Protein AF-A0A966L641-F1 (afdb_monomer_lite)

pLDDT: mean 88.06, std 9.62, range [52.47, 97.81]

Structure (mmCIF, N/CA/C/O backbone):
data_AF-A0A966L641-F1
#
_entry.id   AF-A0A966L641-F1
#
loop_
_atom_site.group_PDB
_atom_site.id
_atom_site.type_symbol
_atom_site.label_atom_id
_atom_site.label_alt_id
_atom_site.label_comp_id
_atom_site.label_asym_id
_atom_site.label_entity_id
_atom_site.label_seq_id
_atom_site.pdbx_PDB_ins_code
_atom_site.Cartn_x
_atom_site.Cartn_y
_atom_site.Cartn_z
_atom_site.occupancy
_atom_site.B_iso_or_equiv
_atom_site.auth_seq_id
_atom_site.auth_comp_id
_atom_site.auth_asym_id
_atom_site.auth_atom_id
_atom_site.pdbx_PDB_model_num
ATOM 1 N N . PHE A 1 1 ? 36.766 3.530 -29.320 1.00 52.72 1 PHE A N 1
ATOM 2 C CA . PHE A 1 1 ? 35.615 3.207 -30.181 1.00 52.72 1 PHE A CA 1
ATOM 3 C C . PHE A 1 1 ? 34.906 4.523 -30.452 1.00 52.72 1 PHE A C 1
ATOM 5 O O . PHE A 1 1 ? 34.692 5.251 -29.491 1.00 52.72 1 PHE A O 1
ATOM 12 N N . ASP A 1 2 ? 34.668 4.899 -31.710 1.00 59.66 2 ASP A N 1
ATOM 13 C CA . ASP A 1 2 ? 33.966 6.153 -32.019 1.00 59.66 2 ASP A CA 1
ATOM 14 C C . A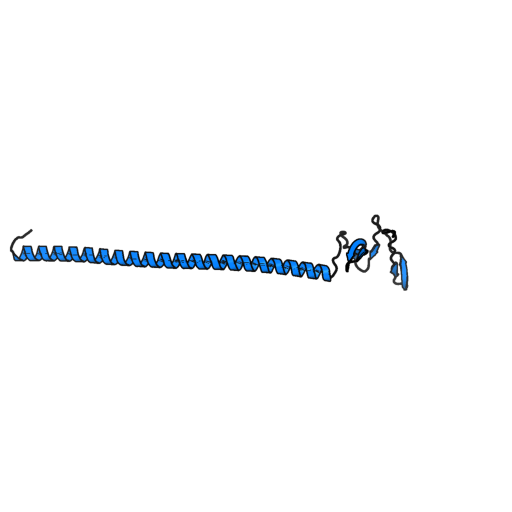SP A 1 2 ? 32.461 5.918 -31.843 1.00 59.66 2 ASP A C 1
ATOM 16 O O . ASP A 1 2 ? 31.826 5.252 -32.664 1.00 59.66 2 ASP A O 1
ATOM 20 N N . GLY A 1 3 ? 31.912 6.407 -30.729 1.00 57.09 3 GLY A N 1
ATOM 21 C CA . GLY A 1 3 ? 30.501 6.246 -30.368 1.00 57.09 3 GLY A CA 1
ATOM 22 C C . GLY A 1 3 ? 29.529 6.925 -31.337 1.00 57.09 3 GLY A C 1
ATOM 23 O O . GLY A 1 3 ? 28.326 6.702 -31.232 1.00 57.09 3 GLY A O 1
ATOM 24 N N . ASN A 1 4 ? 30.040 7.710 -32.292 1.00 61.88 4 ASN A N 1
ATOM 25 C CA . ASN A 1 4 ? 29.247 8.428 -33.284 1.00 61.88 4 ASN A CA 1
ATOM 26 C C . ASN A 1 4 ? 29.308 7.799 -34.691 1.00 61.88 4 ASN A C 1
ATOM 28 O O . ASN A 1 4 ? 28.739 8.330 -35.644 1.00 61.88 4 ASN A O 1
ATOM 32 N N . SER A 1 5 ? 29.971 6.645 -34.844 1.00 70.56 5 SER A N 1
ATOM 33 C CA . SER A 1 5 ? 30.085 5.930 -36.127 1.00 70.56 5 SER A CA 1
ATOM 34 C C . SER A 1 5 ? 28.867 5.044 -36.451 1.00 70.56 5 SER A C 1
ATOM 36 O O . SER A 1 5 ? 28.893 4.275 -37.410 1.00 70.56 5 SER A O 1
ATOM 38 N N . LEU A 1 6 ? 27.774 5.138 -35.682 1.00 76.69 6 LEU A N 1
ATOM 39 C CA . LEU A 1 6 ? 26.587 4.292 -35.840 1.00 76.69 6 LEU A CA 1
ATOM 40 C C . LEU A 1 6 ? 25.958 4.471 -37.231 1.00 76.69 6 LEU A C 1
ATOM 42 O O . LEU A 1 6 ? 25.391 5.521 -37.527 1.00 76.69 6 LEU A O 1
ATOM 46 N N . GLN A 1 7 ? 26.068 3.459 -38.088 1.00 80.12 7 GLN A N 1
ATOM 47 C CA . GLN A 1 7 ? 25.447 3.416 -39.413 1.00 80.12 7 GLN A CA 1
ATOM 48 C C . GLN A 1 7 ? 24.326 2.384 -39.405 1.00 80.12 7 GLN A C 1
ATOM 50 O O . GLN A 1 7 ? 24.462 1.323 -38.798 1.00 80.12 7 GLN A O 1
ATOM 55 N N . GLY A 1 8 ? 23.230 2.689 -40.090 1.00 82.00 8 GLY A N 1
ATOM 56 C CA . GLY A 1 8 ? 22.120 1.764 -40.248 1.00 82.00 8 GLY A CA 1
ATOM 57 C C . GLY A 1 8 ? 21.564 1.831 -41.652 1.00 82.00 8 GLY A C 1
ATOM 58 O O . GLY A 1 8 ? 21.698 2.836 -42.351 1.00 82.00 8 GLY A O 1
ATOM 59 N N . TRP A 1 9 ? 20.935 0.736 -42.050 1.00 85.19 9 TRP A N 1
ATOM 60 C CA . TRP A 1 9 ? 20.311 0.590 -43.350 1.00 85.19 9 TRP A CA 1
ATOM 61 C C . TRP A 1 9 ? 18.911 0.026 -43.167 1.00 85.19 9 TRP A C 1
ATOM 63 O O . TRP A 1 9 ? 18.692 -0.817 -42.297 1.00 85.19 9 TRP A O 1
ATOM 73 N N . HIS A 1 10 ? 17.981 0.455 -44.010 1.00 82.31 10 HIS A N 1
ATOM 74 C CA . HIS A 1 10 ? 16.652 -0.134 -44.093 1.00 82.31 10 HIS A CA 1
ATOM 75 C C . HIS A 1 10 ? 16.461 -0.810 -45.449 1.00 82.31 10 HIS A C 1
ATOM 77 O O . HIS A 1 10 ? 17.031 -0.391 -46.457 1.00 82.31 10 HIS A O 1
ATOM 83 N N . LEU A 1 11 ? 15.674 -1.884 -45.472 1.00 83.62 11 LEU A N 1
ATOM 84 C CA . LEU A 1 11 ? 15.343 -2.589 -46.704 1.00 83.62 11 LEU A CA 1
ATOM 85 C C . LEU A 1 11 ? 14.173 -1.872 -47.389 1.00 83.62 11 LEU A C 1
ATOM 87 O O . LEU A 1 11 ? 13.074 -1.808 -46.839 1.00 83.62 11 LEU A O 1
ATOM 91 N N . GLY A 1 12 ? 14.420 -1.309 -48.570 1.00 81.44 12 GLY A N 1
ATOM 92 C CA . GLY A 1 12 ? 13.403 -0.651 -49.385 1.00 81.44 12 GLY A CA 1
ATOM 93 C C . GLY A 1 12 ? 12.507 -1.642 -50.135 1.00 81.44 12 GLY A C 1
ATOM 94 O O . GLY A 1 12 ? 12.816 -2.830 -50.261 1.00 81.44 12 GLY A O 1
ATOM 95 N N . ALA A 1 13 ? 11.400 -1.143 -50.694 1.00 80.75 13 ALA A N 1
ATOM 96 C CA . ALA A 1 13 ? 10.484 -1.928 -51.535 1.00 80.75 13 ALA A CA 1
ATOM 97 C C . ALA A 1 13 ? 11.151 -2.488 -52.812 1.00 80.75 13 ALA A C 1
ATOM 99 O O . ALA A 1 13 ? 10.647 -3.422 -53.432 1.00 80.75 13 ALA A O 1
ATOM 100 N N . ASP A 1 14 ? 12.305 -1.940 -53.186 1.00 87.94 14 ASP A N 1
ATOM 101 C CA . ASP A 1 14 ? 13.175 -2.391 -54.270 1.00 87.94 14 ASP A CA 1
ATOM 102 C C . ASP A 1 14 ? 14.117 -3.544 -53.868 1.00 87.94 14 ASP A C 1
ATOM 104 O O . ASP A 1 14 ? 14.981 -3.929 -54.657 1.00 87.94 14 ASP A O 1
ATOM 108 N N . GLN A 1 15 ? 13.961 -4.096 -52.657 1.00 85.00 15 GLN A N 1
ATOM 109 C CA . GLN A 1 15 ? 14.839 -5.108 -52.054 1.00 85.00 15 GLN A CA 1
ATOM 110 C C . GLN A 1 15 ? 16.311 -4.675 -51.974 1.00 85.00 15 GLN A C 1
ATOM 112 O O . GLN A 1 15 ? 17.219 -5.509 -52.014 1.00 85.00 15 GLN A O 1
ATOM 117 N N . ARG A 1 16 ? 16.569 -3.368 -51.856 1.00 87.44 16 ARG A N 1
ATOM 118 C CA . ARG A 1 16 ? 17.915 -2.829 -51.636 1.00 87.44 16 ARG A CA 1
ATOM 119 C C . ARG A 1 16 ? 18.010 -2.161 -50.275 1.00 87.44 16 ARG A C 1
ATOM 121 O O . ARG A 1 16 ? 17.028 -1.656 -49.738 1.00 87.44 16 ARG A O 1
ATOM 128 N N . TYR A 1 17 ? 19.216 -2.180 -49.719 1.00 84.19 17 TYR A N 1
ATOM 129 C CA . TYR A 1 17 ? 19.531 -1.485 -48.480 1.00 84.19 17 TYR A CA 1
ATOM 130 C C . TYR A 1 17 ? 19.776 -0.007 -48.772 1.00 84.19 17 TYR A C 1
ATOM 132 O O . TYR A 1 17 ? 20.731 0.342 -49.466 1.00 84.19 17 TYR A O 1
ATOM 140 N N . HIS A 1 18 ? 18.926 0.852 -48.223 1.00 82.06 18 HIS A N 1
ATOM 141 C CA . HIS A 1 18 ? 19.081 2.303 -48.257 1.00 82.06 18 HIS A CA 1
ATOM 142 C C . HIS A 1 18 ? 19.653 2.766 -46.921 1.00 82.06 18 HIS A C 1
ATOM 144 O O . HIS A 1 18 ? 19.298 2.230 -45.870 1.00 82.06 18 HIS A O 1
ATOM 150 N N . SER A 1 19 ? 20.587 3.716 -46.957 1.00 83.69 19 SER A N 1
ATOM 151 C CA . SER A 1 19 ? 21.206 4.246 -45.739 1.00 83.69 19 SER A CA 1
ATOM 152 C C . SER A 1 19 ? 20.191 5.067 -44.957 1.00 83.69 19 SER A C 1
ATOM 154 O O . SER A 1 19 ? 19.525 5.925 -45.527 1.00 83.69 19 SER A O 1
ATOM 156 N N . LEU A 1 20 ? 20.122 4.844 -43.649 1.00 83.38 20 LEU A N 1
ATOM 157 C CA . LEU A 1 20 ? 19.374 5.709 -42.747 1.00 83.38 20 LEU A CA 1
ATOM 158 C C . LEU A 1 20 ? 20.162 6.995 -42.493 1.00 83.38 20 LEU A C 1
ATOM 160 O O . LEU A 1 20 ? 21.388 6.963 -42.330 1.00 83.38 20 LEU A O 1
ATOM 164 N N . GLU A 1 21 ? 19.457 8.125 -42.471 1.00 79.56 21 GLU A N 1
ATOM 165 C CA . GLU A 1 21 ? 20.054 9.415 -42.142 1.00 79.56 21 GLU A CA 1
ATOM 166 C C . GLU A 1 21 ? 20.193 9.580 -40.628 1.00 79.56 21 GLU A C 1
ATOM 168 O O . GLU A 1 21 ? 19.346 9.150 -39.839 1.00 79.56 21 GLU A O 1
ATOM 173 N N . ARG A 1 22 ? 21.304 10.203 -40.231 1.00 83.06 22 ARG A N 1
ATOM 174 C CA . ARG A 1 22 ? 21.572 10.554 -38.839 1.00 83.06 22 ARG A CA 1
ATOM 175 C C . ARG A 1 22 ? 20.994 11.925 -38.539 1.00 83.06 22 ARG A C 1
ATOM 177 O O . ARG A 1 22 ? 21.155 12.848 -39.333 1.00 83.06 22 ARG A O 1
ATOM 184 N N . ASN A 1 23 ? 20.393 12.070 -37.366 1.00 83.62 23 ASN A N 1
ATOM 185 C CA . ASN A 1 23 ? 20.057 13.383 -36.832 1.00 83.62 23 ASN A CA 1
ATOM 186 C C . ASN A 1 23 ? 21.303 14.090 -36.255 1.00 83.62 23 ASN A C 1
ATOM 188 O O . ASN A 1 23 ? 22.399 13.528 -36.207 1.00 83.62 23 ASN A O 1
ATOM 192 N N . GLU A 1 24 ? 21.126 15.317 -35.759 1.00 80.38 24 GLU A N 1
ATOM 193 C CA . GLU A 1 24 ? 22.191 16.132 -35.143 1.00 80.38 24 GLU A CA 1
ATOM 194 C C . GLU A 1 24 ? 22.879 15.454 -33.941 1.00 80.38 24 GLU A C 1
ATOM 196 O O . GLU A 1 24 ? 24.013 15.783 -33.602 1.00 80.38 24 GLU A O 1
ATOM 201 N N . ARG A 1 25 ? 22.210 14.482 -33.309 1.00 77.00 25 ARG A N 1
ATOM 202 C CA . ARG A 1 25 ? 22.703 13.705 -32.160 1.00 77.00 25 ARG A CA 1
ATOM 203 C C . ARG A 1 25 ? 23.398 12.403 -32.576 1.00 77.00 25 ARG A C 1
ATOM 205 O O . ARG A 1 25 ? 23.815 11.646 -31.706 1.00 77.00 25 ARG A O 1
ATOM 212 N N . GLY A 1 26 ? 23.493 12.119 -33.877 1.00 82.19 26 GLY A N 1
ATOM 213 C CA . GLY A 1 26 ? 24.052 10.871 -34.402 1.00 82.19 26 GLY A CA 1
ATOM 214 C C . GLY A 1 26 ? 23.098 9.672 -34.342 1.00 82.19 26 GLY A C 1
ATOM 215 O O . GLY A 1 26 ? 23.539 8.541 -34.538 1.00 82.19 26 GLY A O 1
ATOM 216 N N . TRP A 1 27 ? 21.805 9.887 -34.079 1.00 87.81 27 TRP A N 1
ATOM 217 C CA . TRP A 1 27 ? 20.799 8.822 -34.013 1.00 87.81 27 TRP A CA 1
ATOM 218 C C . TRP A 1 27 ? 20.153 8.567 -35.368 1.00 87.81 27 TRP A C 1
ATOM 220 O O . TRP A 1 27 ? 19.978 9.485 -36.166 1.00 87.81 27 TRP A O 1
ATOM 230 N N . LEU A 1 28 ? 19.751 7.322 -35.596 1.00 88.31 28 LEU A N 1
ATOM 231 C CA . LEU A 1 28 ? 19.135 6.860 -36.833 1.00 88.31 28 LEU A CA 1
ATOM 232 C C . LEU A 1 28 ? 17.631 6.710 -36.630 1.00 88.31 28 LEU A C 1
ATOM 234 O O . LEU A 1 28 ? 17.201 5.999 -35.724 1.00 88.31 28 LEU A O 1
ATOM 238 N N . TRP A 1 29 ? 16.822 7.350 -37.467 1.00 88.25 29 TRP A N 1
ATOM 239 C CA . TRP A 1 29 ? 15.373 7.166 -37.415 1.00 88.25 29 TRP A CA 1
ATOM 240 C C . TRP A 1 29 ? 14.967 5.876 -38.123 1.00 88.25 29 TRP A C 1
ATOM 242 O O . TRP A 1 29 ? 15.327 5.674 -39.279 1.00 88.25 29 TRP A O 1
ATOM 252 N N . CYS A 1 30 ? 14.192 5.012 -37.470 1.00 84.06 30 CYS A N 1
ATOM 253 C CA . CYS A 1 30 ? 13.590 3.855 -38.121 1.00 84.06 30 CYS A CA 1
ATOM 254 C C . CYS A 1 30 ? 12.108 4.124 -38.403 1.00 84.06 30 CYS A C 1
ATOM 256 O O . CYS A 1 30 ? 11.274 3.961 -37.516 1.00 84.06 30 CYS A O 1
ATOM 258 N N . GLU A 1 31 ? 11.759 4.473 -39.646 1.00 81.19 31 GLU A N 1
ATOM 259 C CA . GLU A 1 31 ? 10.361 4.747 -40.026 1.00 81.19 31 GLU A CA 1
ATOM 260 C C . GLU A 1 31 ? 9.423 3.550 -39.808 1.00 81.19 31 GLU A C 1
ATOM 262 O O . GLU A 1 31 ? 8.260 3.733 -39.466 1.00 81.19 31 GLU A O 1
ATOM 267 N N . THR A 1 32 ? 9.915 2.317 -39.975 1.00 79.56 32 THR A N 1
ATOM 268 C CA . THR A 1 32 ? 9.098 1.100 -39.823 1.00 79.56 32 THR A CA 1
ATOM 269 C C . THR A 1 32 ? 8.724 0.816 -38.371 1.00 79.56 32 THR A C 1
ATOM 271 O O . THR A 1 32 ? 7.639 0.305 -38.108 1.00 79.56 32 THR A O 1
ATOM 274 N N . LEU A 1 33 ? 9.627 1.120 -37.436 1.00 78.75 33 LEU A N 1
ATOM 275 C CA . LEU A 1 33 ? 9.405 0.912 -36.005 1.00 78.75 33 LEU A CA 1
ATOM 276 C C . LEU A 1 33 ? 8.857 2.168 -35.314 1.00 78.75 33 LEU A C 1
ATOM 278 O O . LEU A 1 33 ? 8.268 2.054 -34.247 1.00 78.75 33 LEU A O 1
ATOM 282 N N . GLY A 1 34 ? 9.035 3.350 -35.914 1.00 85.50 34 GLY A N 1
ATOM 283 C CA . GLY A 1 34 ? 8.688 4.631 -35.298 1.00 85.50 34 GLY A CA 1
ATOM 284 C C . GLY A 1 34 ? 9.591 4.994 -34.117 1.00 85.50 34 GLY A C 1
ATOM 285 O O . GLY A 1 34 ? 9.156 5.708 -33.220 1.00 85.50 34 GLY A O 1
ATOM 286 N N . TYR A 1 35 ? 10.826 4.485 -34.097 1.00 88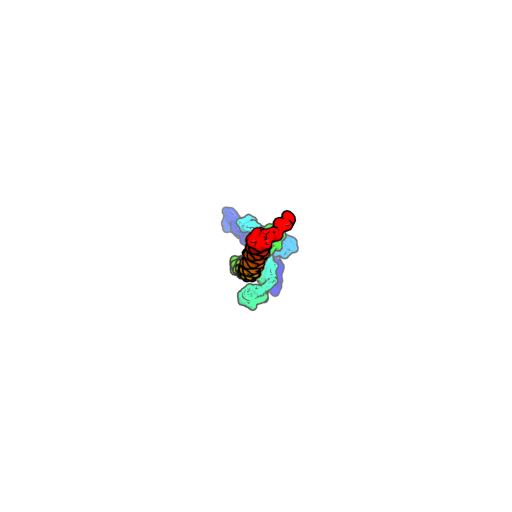.00 35 TYR A N 1
ATOM 287 C CA . TYR A 1 35 ? 11.779 4.669 -33.001 1.00 88.00 35 TYR A CA 1
ATOM 288 C C . TYR A 1 35 ? 13.124 5.183 -33.513 1.00 88.00 35 TYR A C 1
ATOM 290 O O . TYR A 1 35 ? 13.556 4.862 -34.625 1.00 88.00 35 TYR A O 1
ATOM 298 N N . TRP A 1 36 ? 13.816 5.944 -32.673 1.00 89.00 36 TRP A N 1
ATOM 299 C CA . TRP A 1 36 ? 15.203 6.336 -32.886 1.00 89.00 36 TRP A CA 1
ATOM 300 C C . TRP A 1 36 ? 16.140 5.229 -32.405 1.00 89.00 36 TRP A C 1
ATOM 302 O O . TRP A 1 36 ? 15.948 4.660 -31.337 1.00 89.00 36 TRP A O 1
ATOM 312 N N . LEU A 1 37 ? 17.191 4.941 -33.162 1.00 87.81 37 LEU A N 1
ATOM 313 C CA . LEU A 1 37 ? 18.292 4.082 -32.748 1.00 87.81 37 LEU A CA 1
ATOM 314 C C . LEU A 1 37 ? 19.499 4.966 -32.443 1.00 87.81 37 LEU A C 1
ATOM 316 O O . LEU A 1 37 ? 20.067 5.593 -33.341 1.00 87.81 37 LEU A O 1
ATOM 320 N N . GLY A 1 38 ? 19.871 5.030 -31.171 1.00 88.38 38 GLY A N 1
ATOM 321 C CA . GLY A 1 38 ? 20.986 5.832 -30.686 1.00 88.38 38 GLY A CA 1
ATOM 322 C C . GLY A 1 38 ? 22.021 4.989 -29.956 1.00 88.38 38 GLY A C 1
ATOM 323 O O . GLY A 1 38 ? 21.820 3.802 -29.693 1.00 88.38 38 GLY A O 1
ATOM 324 N N . THR A 1 39 ? 23.142 5.616 -29.622 1.00 86.81 39 THR A N 1
ATOM 325 C CA . THR A 1 39 ? 24.149 5.031 -28.743 1.00 86.81 39 THR A CA 1
ATOM 326 C C . THR A 1 39 ? 23.895 5.458 -27.302 1.00 86.81 39 THR A C 1
ATOM 328 O O . THR A 1 39 ? 23.708 6.637 -27.003 1.00 86.81 39 THR A O 1
ATOM 331 N N . TRP A 1 40 ? 23.873 4.477 -26.407 1.00 86.62 40 TRP A N 1
ATOM 332 C CA . TRP A 1 40 ? 23.705 4.657 -24.974 1.00 86.62 40 TRP A CA 1
ATOM 333 C C . TRP A 1 40 ? 24.904 4.057 -24.254 1.00 86.62 40 TRP A C 1
ATOM 335 O O . TRP A 1 40 ? 25.252 2.896 -24.470 1.00 86.62 40 TRP A O 1
ATOM 345 N N . GLU A 1 41 ? 25.545 4.847 -23.403 1.00 85.00 41 GLU A N 1
ATOM 346 C CA . GLU A 1 41 ? 26.624 4.363 -22.552 1.00 85.00 41 GLU A CA 1
ATOM 347 C C . GLU A 1 41 ? 26.041 3.815 -21.253 1.00 85.00 41 GLU A C 1
ATOM 349 O O . GLU A 1 41 ? 25.361 4.525 -20.511 1.00 85.00 41 GLU A O 1
ATOM 354 N N . GLY A 1 42 ? 26.331 2.550 -20.973 1.00 83.94 42 GLY A N 1
ATOM 355 C CA . GLY A 1 42 ? 25.952 1.938 -19.714 1.00 83.94 42 GLY A CA 1
ATOM 356 C C . GLY A 1 42 ? 26.328 0.469 -19.645 1.00 83.94 42 GLY A C 1
ATOM 357 O O . GLY A 1 42 ? 27.083 -0.043 -20.472 1.00 83.94 42 GLY A O 1
ATOM 358 N N . THR A 1 43 ? 25.829 -0.202 -18.615 1.00 83.50 43 THR A N 1
ATOM 359 C CA . THR A 1 43 ? 26.204 -1.581 -18.298 1.00 83.50 43 THR A CA 1
ATOM 360 C C . THR A 1 43 ? 25.053 -2.519 -18.623 1.00 83.50 43 THR A C 1
ATOM 362 O O . THR A 1 43 ? 24.001 -2.427 -17.997 1.00 83.50 43 THR A O 1
ATOM 365 N N . ILE A 1 44 ? 25.265 -3.434 -19.567 1.00 79.81 44 ILE A N 1
ATOM 366 C CA . ILE A 1 44 ? 24.343 -4.534 -19.884 1.00 79.81 44 ILE A CA 1
ATOM 367 C C . ILE A 1 44 ? 25.102 -5.834 -19.625 1.00 79.81 44 ILE A C 1
ATOM 369 O O . ILE A 1 44 ? 26.271 -5.931 -19.981 1.00 79.81 44 ILE A O 1
ATOM 373 N N . ASP A 1 45 ? 24.489 -6.800 -18.937 1.00 77.31 45 ASP A N 1
ATOM 374 C CA . ASP A 1 45 ? 25.106 -8.102 -18.627 1.00 77.31 45 ASP A CA 1
ATOM 375 C C . ASP A 1 45 ? 26.522 -8.020 -18.021 1.00 77.31 45 ASP A C 1
ATOM 377 O O . ASP A 1 45 ? 27.383 -8.864 -18.259 1.00 77.31 45 ASP A O 1
ATOM 381 N N . ARG A 1 46 ? 26.747 -7.014 -17.158 1.00 82.12 46 ARG A N 1
ATOM 382 C CA . ARG A 1 46 ? 28.032 -6.700 -16.489 1.00 82.12 46 ARG A CA 1
ATOM 383 C C . ARG A 1 46 ? 29.119 -6.124 -17.404 1.00 82.12 46 ARG A C 1
ATOM 385 O O . ARG A 1 46 ? 30.236 -5.911 -16.936 1.00 82.12 46 ARG A O 1
ATOM 392 N N . GLU A 1 47 ? 28.799 -5.807 -18.652 1.00 85.12 47 GLU A N 1
ATOM 393 C CA . GLU A 1 47 ? 29.696 -5.136 -19.587 1.00 85.12 47 GLU A CA 1
ATOM 394 C C . GLU A 1 47 ? 29.308 -3.664 -19.758 1.00 85.12 47 GLU A C 1
ATOM 396 O O . GLU A 1 47 ? 28.251 -3.318 -20.295 1.00 85.12 47 GLU A O 1
ATOM 401 N N . THR A 1 48 ? 30.187 -2.779 -19.285 1.00 87.25 48 THR A N 1
ATOM 402 C CA . THR A 1 48 ? 30.074 -1.336 -19.505 1.00 87.25 48 THR A CA 1
ATOM 403 C C . THR A 1 48 ? 30.631 -0.995 -20.880 1.00 87.25 48 THR A C 1
ATOM 405 O O . THR A 1 48 ? 31.839 -1.080 -21.110 1.00 87.25 48 THR A O 1
ATOM 408 N N . ALA A 1 49 ? 29.748 -0.613 -21.795 1.00 86.88 49 ALA A N 1
ATOM 409 C CA . ALA A 1 49 ? 30.100 -0.270 -23.163 1.00 86.88 49 ALA A CA 1
ATOM 410 C C . ALA A 1 49 ? 29.096 0.731 -23.748 1.00 86.88 49 ALA A C 1
ATOM 412 O O . ALA A 1 49 ? 28.109 1.117 -23.120 1.00 86.88 49 ALA A O 1
ATOM 413 N N . ILE A 1 50 ? 29.369 1.155 -24.979 1.00 85.38 50 ILE A N 1
ATOM 414 C CA . ILE A 1 50 ? 28.433 1.936 -25.779 1.00 85.38 50 ILE A CA 1
ATOM 415 C C . ILE A 1 50 ? 27.532 0.945 -26.516 1.00 85.38 50 ILE A C 1
ATOM 417 O O . ILE A 1 50 ? 27.963 0.291 -27.466 1.00 85.38 50 ILE A O 1
ATOM 421 N N . TRP A 1 51 ? 26.287 0.835 -26.068 1.00 85.25 51 TRP A N 1
ATOM 422 C CA . TRP A 1 51 ? 25.281 -0.063 -26.620 1.00 85.25 51 TRP A CA 1
ATOM 423 C C . TRP A 1 51 ? 24.364 0.677 -27.590 1.00 85.25 51 TRP A C 1
ATOM 425 O O . TRP A 1 51 ? 24.053 1.852 -27.401 1.00 85.25 51 TRP A O 1
ATOM 435 N N . ALA A 1 52 ? 23.892 -0.013 -28.627 1.00 85.31 52 ALA A N 1
ATOM 436 C CA . ALA A 1 52 ? 22.820 0.506 -29.467 1.00 85.31 52 ALA A CA 1
ATOM 437 C C . ALA A 1 52 ? 21.479 0.314 -28.741 1.00 85.31 52 ALA A C 1
ATOM 439 O O . ALA A 1 52 ? 21.132 -0.808 -28.366 1.00 85.31 52 ALA A O 1
ATOM 440 N N . ARG A 1 53 ? 20.733 1.400 -28.530 1.00 87.75 53 ARG A N 1
ATOM 441 C CA . ARG A 1 53 ? 19.446 1.399 -27.824 1.00 87.75 53 ARG A CA 1
ATOM 442 C C . ARG A 1 53 ? 18.369 2.117 -28.624 1.00 87.75 53 ARG A C 1
ATOM 444 O O . ARG A 1 53 ? 18.654 3.047 -29.380 1.00 87.75 53 ARG A O 1
ATOM 451 N N . PHE A 1 54 ? 17.132 1.673 -28.427 1.00 88.19 54 PHE A N 1
ATOM 452 C CA . PHE A 1 54 ? 15.960 2.310 -29.006 1.00 88.19 54 PHE A CA 1
ATOM 453 C C . PHE A 1 54 ? 15.466 3.438 -28.106 1.00 88.19 54 PHE A C 1
ATOM 455 O O . PHE A 1 54 ? 15.433 3.299 -26.884 1.00 88.19 54 PHE A O 1
ATOM 462 N N . TYR A 1 55 ? 15.067 4.534 -28.731 1.00 88.88 55 TYR A N 1
ATOM 463 C CA . TYR A 1 55 ? 14.444 5.680 -28.100 1.00 88.88 55 TYR A CA 1
ATOM 464 C C . TYR A 1 55 ? 13.105 5.954 -28.779 1.00 88.88 55 TYR A C 1
ATOM 466 O O . TYR A 1 55 ? 12.949 5.738 -29.985 1.00 88.88 55 TYR A O 1
ATOM 474 N N . ASP A 1 56 ? 12.139 6.425 -28.007 1.00 89.12 56 ASP A N 1
ATOM 475 C CA . ASP A 1 56 ? 10.846 6.856 -28.524 1.00 89.12 56 ASP A CA 1
ATOM 476 C C . ASP A 1 56 ? 10.978 8.158 -29.354 1.00 89.12 56 ASP A C 1
ATOM 478 O O . ASP A 1 56 ? 12.042 8.793 -29.342 1.00 89.12 56 ASP A O 1
ATOM 482 N N . PRO A 1 57 ? 9.945 8.559 -30.120 1.00 86.31 57 PRO A N 1
ATOM 483 C CA . PRO A 1 57 ? 9.953 9.805 -30.893 1.00 86.31 57 PRO A CA 1
ATOM 484 C C . PRO A 1 57 ? 10.263 11.059 -30.062 1.00 86.31 57 PRO A C 1
ATOM 486 O O . PRO A 1 57 ? 10.836 12.016 -30.586 1.00 86.31 57 PRO A O 1
ATOM 489 N N . GLU A 1 58 ? 9.905 11.046 -28.780 1.00 85.38 58 GLU A N 1
ATOM 490 C CA . GLU A 1 58 ? 10.136 12.100 -27.795 1.00 85.38 58 GLU A CA 1
ATOM 491 C C . GLU A 1 58 ? 11.591 12.133 -27.280 1.00 85.38 58 GLU A C 1
ATOM 493 O O . GLU A 1 58 ? 12.024 13.125 -26.687 1.00 85.38 58 GLU A O 1
ATOM 498 N N . GLY A 1 59 ? 12.379 11.094 -27.564 1.00 83.06 59 GLY A N 1
ATOM 499 C CA . GLY A 1 59 ? 13.788 10.958 -27.208 1.00 83.06 59 GLY A CA 1
ATOM 500 C C . GLY A 1 59 ? 14.055 10.268 -25.868 1.00 83.06 59 GLY A C 1
ATOM 501 O O . GLY A 1 59 ? 15.189 10.332 -25.382 1.00 83.06 59 GLY A O 1
ATOM 502 N N . ASN A 1 60 ? 13.057 9.613 -25.277 1.00 86.19 60 ASN A N 1
ATOM 503 C CA . ASN A 1 60 ? 13.189 8.795 -24.077 1.00 86.19 60 ASN A CA 1
ATOM 504 C C . ASN A 1 60 ? 13.689 7.393 -24.432 1.00 86.19 60 ASN A C 1
ATOM 506 O O . ASN A 1 60 ? 13.325 6.818 -25.454 1.00 86.19 60 ASN A O 1
ATOM 510 N N . LEU A 1 61 ? 14.539 6.833 -23.574 1.00 86.38 61 LEU A N 1
ATOM 511 C CA . LEU A 1 61 ? 15.084 5.490 -23.745 1.00 86.38 61 LEU A CA 1
ATOM 512 C C . LEU A 1 61 ? 13.978 4.445 -23.562 1.00 86.38 61 LEU A C 1
ATOM 514 O O . LEU A 1 61 ? 13.300 4.442 -22.538 1.00 86.38 61 LEU A O 1
ATOM 518 N N . ILE A 1 62 ? 13.844 3.527 -24.515 1.00 84.75 62 ILE A N 1
ATOM 519 C CA . ILE A 1 62 ? 12.928 2.395 -24.387 1.00 84.75 62 ILE A CA 1
ATOM 520 C C . ILE A 1 62 ? 13.625 1.323 -23.533 1.00 84.75 62 ILE A C 1
ATOM 522 O O . ILE A 1 62 ? 14.676 0.803 -23.945 1.00 84.75 62 ILE A O 1
ATOM 526 N N . PRO A 1 63 ? 13.085 0.994 -22.342 1.00 81.69 63 PRO A N 1
ATOM 527 C CA . PRO A 1 63 ? 13.665 -0.032 -21.490 1.00 81.69 63 PRO A CA 1
ATOM 528 C C . PRO A 1 63 ? 13.580 -1.396 -22.180 1.00 81.69 63 PRO A C 1
ATOM 530 O O . PRO A 1 63 ? 12.660 -1.676 -22.954 1.00 81.69 63 PRO A O 1
ATOM 533 N N . LEU A 1 64 ? 14.541 -2.271 -21.892 1.00 83.31 64 LEU A N 1
ATOM 534 C CA . LEU A 1 64 ? 14.430 -3.672 -22.286 1.00 83.31 64 LEU A CA 1
ATOM 535 C C . LEU A 1 64 ? 13.214 -4.307 -21.595 1.00 83.31 64 LEU A C 1
ATOM 537 O O . LEU A 1 64 ? 12.853 -3.894 -20.491 1.00 83.31 64 LEU A O 1
ATOM 541 N N . PRO A 1 65 ? 12.623 -5.368 -22.172 1.00 79.44 65 PRO A N 1
ATOM 542 C CA . PRO A 1 65 ? 11.559 -6.121 -21.510 1.00 79.44 65 PRO A CA 1
ATOM 543 C C . PRO A 1 65 ? 11.942 -6.589 -20.102 1.00 79.44 65 PRO A C 1
ATOM 545 O O . PRO A 1 65 ? 11.096 -6.625 -19.216 1.00 79.44 65 PRO A O 1
ATOM 548 N N . GLU A 1 66 ? 13.219 -6.915 -19.887 1.00 81.50 66 GLU A N 1
ATOM 549 C CA . GLU A 1 66 ? 13.736 -7.289 -18.573 1.00 81.50 66 GLU A CA 1
ATOM 550 C C . GLU A 1 66 ? 13.765 -6.106 -17.596 1.00 81.50 66 GLU A C 1
ATOM 552 O O . GLU A 1 66 ? 13.293 -6.247 -16.472 1.00 81.50 66 GLU A O 1
ATOM 557 N N . GLU A 1 67 ? 14.244 -4.934 -18.025 1.00 82.25 67 GLU A N 1
ATOM 558 C CA . GLU A 1 67 ? 14.238 -3.712 -17.205 1.00 82.25 67 GLU A CA 1
ATOM 559 C C . GLU A 1 67 ? 12.801 -3.310 -16.844 1.00 82.25 67 GLU A C 1
ATOM 561 O O . GLU A 1 67 ? 12.500 -3.061 -15.679 1.00 82.25 67 GLU A O 1
ATOM 566 N N . ALA A 1 68 ? 11.885 -3.349 -17.816 1.00 85.12 68 ALA A N 1
ATOM 567 C CA . ALA A 1 68 ? 10.471 -3.067 -17.591 1.00 85.12 68 ALA A CA 1
ATOM 568 C C . ALA A 1 68 ? 9.819 -4.083 -16.636 1.00 85.12 68 ALA A C 1
ATOM 570 O O . ALA A 1 68 ? 9.018 -3.705 -15.782 1.00 85.12 68 ALA A O 1
ATOM 571 N N . ALA A 1 69 ? 10.164 -5.370 -16.744 1.00 85.94 69 ALA A N 1
ATOM 572 C CA . ALA A 1 69 ? 9.670 -6.398 -15.831 1.00 85.94 69 ALA A CA 1
ATOM 573 C C . ALA A 1 69 ? 10.207 -6.204 -14.404 1.00 85.94 69 ALA A C 1
ATOM 575 O O . ALA A 1 69 ? 9.461 -6.386 -13.442 1.00 85.94 69 ALA A O 1
ATOM 576 N N . GLN A 1 70 ? 11.476 -5.812 -14.256 1.00 87.31 70 GLN A N 1
ATOM 577 C CA . GLN A 1 70 ? 12.068 -5.493 -12.957 1.00 87.31 70 GLN A CA 1
ATOM 578 C C . GLN A 1 70 ? 11.401 -4.268 -12.324 1.00 87.31 70 GLN A C 1
ATOM 580 O O . GLN A 1 70 ? 11.054 -4.310 -11.145 1.00 87.31 70 GLN A O 1
ATOM 585 N N . GLU A 1 71 ? 11.162 -3.209 -13.097 1.00 87.62 71 GLU A N 1
ATOM 586 C CA . GLU A 1 71 ? 10.475 -2.006 -12.622 1.00 87.62 71 GLU A CA 1
ATOM 587 C C . GLU A 1 71 ? 9.030 -2.311 -12.201 1.00 87.62 71 GLU A C 1
ATOM 589 O O . GLU A 1 71 ? 8.597 -1.912 -11.121 1.00 87.62 71 GLU A O 1
ATOM 594 N N . GLN A 1 72 ? 8.303 -3.106 -12.992 1.00 90.31 72 GLN A N 1
ATOM 595 C CA . GLN A 1 72 ? 6.962 -3.571 -12.630 1.00 90.31 72 GLN A CA 1
ATOM 596 C C . GLN A 1 72 ? 6.968 -4.433 -11.366 1.00 90.31 72 GLN A C 1
ATOM 598 O O . GLN A 1 72 ? 6.086 -4.281 -10.521 1.00 90.31 72 GLN A O 1
ATOM 603 N N . ALA A 1 73 ? 7.950 -5.323 -11.209 1.00 92.25 73 ALA A N 1
ATOM 604 C CA . ALA A 1 73 ? 8.087 -6.144 -10.011 1.00 92.25 73 ALA A CA 1
ATOM 605 C C . ALA A 1 73 ? 8.389 -5.288 -8.771 1.00 92.25 73 ALA A C 1
ATOM 607 O O . ALA A 1 73 ? 7.781 -5.503 -7.723 1.00 92.25 73 ALA A O 1
ATOM 608 N N . ALA A 1 74 ? 9.270 -4.292 -8.898 1.00 9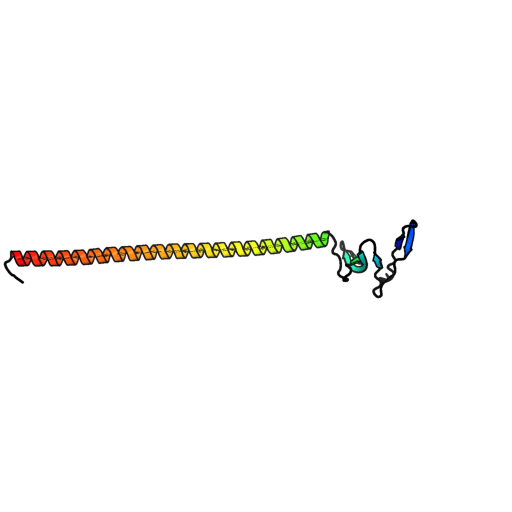3.62 74 ALA A N 1
ATOM 609 C CA . ALA A 1 74 ? 9.578 -3.347 -7.831 1.00 93.62 74 ALA A CA 1
ATOM 610 C C . ALA A 1 74 ? 8.342 -2.520 -7.440 1.00 93.62 74 ALA A C 1
ATOM 612 O O . ALA A 1 74 ? 8.000 -2.452 -6.260 1.00 93.62 74 ALA A O 1
ATOM 613 N N . ALA A 1 75 ? 7.613 -1.983 -8.422 1.00 94.06 75 ALA A N 1
ATOM 614 C CA . ALA A 1 75 ? 6.375 -1.243 -8.187 1.00 94.06 75 ALA A CA 1
ATOM 615 C C . ALA A 1 75 ? 5.294 -2.120 -7.529 1.00 94.06 75 ALA A C 1
ATOM 617 O O . ALA A 1 75 ? 4.616 -1.686 -6.598 1.00 94.06 75 ALA A O 1
ATOM 618 N N . ALA A 1 76 ? 5.151 -3.376 -7.963 1.00 95.06 76 ALA A N 1
ATOM 619 C CA . ALA A 1 76 ? 4.224 -4.325 -7.351 1.00 95.06 76 ALA A CA 1
ATOM 620 C C . ALA A 1 76 ? 4.616 -4.658 -5.902 1.00 95.06 76 ALA A C 1
ATOM 622 O O . ALA A 1 76 ? 3.747 -4.777 -5.037 1.00 95.06 76 ALA A O 1
ATOM 623 N N . GLN A 1 77 ? 5.914 -4.782 -5.618 1.00 95.69 77 GLN A N 1
ATOM 624 C CA . GLN A 1 77 ? 6.416 -5.015 -4.267 1.00 95.69 77 GLN A CA 1
ATOM 625 C C . GLN A 1 77 ? 6.159 -3.812 -3.352 1.00 95.69 77 GLN A C 1
ATOM 627 O O . GLN A 1 77 ? 5.727 -3.998 -2.215 1.00 95.69 77 GLN A O 1
ATOM 632 N N . GLU A 1 78 ? 6.375 -2.592 -3.842 1.00 96.06 78 GLU A N 1
ATOM 633 C CA . GLU A 1 78 ? 6.084 -1.364 -3.100 1.00 96.06 78 GLU A CA 1
ATOM 634 C C . GLU A 1 78 ? 4.587 -1.243 -2.787 1.00 96.06 78 GLU A C 1
ATOM 636 O O . GLU A 1 78 ? 4.204 -1.000 -1.642 1.00 96.06 78 GLU A O 1
ATOM 641 N N . GLN A 1 79 ? 3.725 -1.516 -3.770 1.00 95.88 79 GLN A N 1
ATOM 642 C CA . GLN A 1 79 ? 2.276 -1.546 -3.564 1.00 95.88 79 GLN A CA 1
ATOM 643 C C . GLN A 1 79 ? 1.859 -2.608 -2.543 1.00 95.88 79 GLN A C 1
ATOM 645 O O . GLN A 1 79 ? 1.007 -2.346 -1.693 1.00 95.88 79 GLN A O 1
ATOM 650 N N . ALA A 1 80 ? 2.465 -3.797 -2.589 1.00 96.31 80 ALA A N 1
ATOM 651 C CA . ALA A 1 80 ? 2.198 -4.851 -1.618 1.00 96.31 80 ALA A CA 1
ATOM 652 C C . ALA A 1 80 ? 2.635 -4.447 -0.201 1.00 96.31 80 ALA A C 1
ATOM 654 O O . ALA A 1 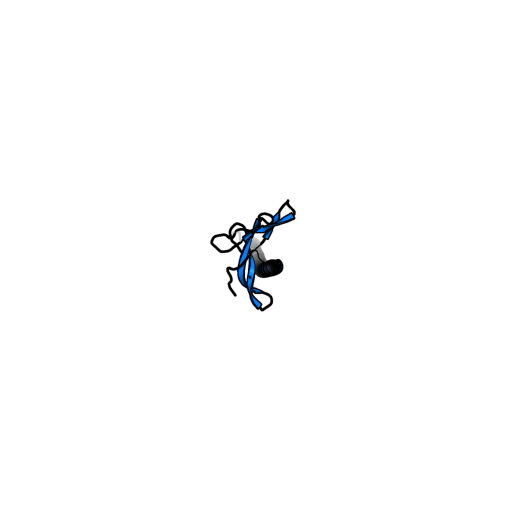80 ? 1.900 -4.699 0.754 1.00 96.31 80 ALA A O 1
ATOM 655 N N . ALA A 1 81 ? 3.790 -3.791 -0.058 1.00 97.00 81 ALA A N 1
ATOM 656 C CA . ALA A 1 81 ? 4.266 -3.277 1.224 1.00 97.00 81 ALA A CA 1
ATOM 657 C C . ALA A 1 81 ? 3.325 -2.196 1.782 1.00 97.00 81 ALA A C 1
ATOM 659 O O . ALA A 1 81 ? 2.898 -2.291 2.933 1.00 97.00 81 ALA A O 1
ATOM 660 N N . ALA A 1 82 ? 2.912 -1.236 0.950 1.00 97.00 82 ALA A N 1
ATOM 661 C CA . ALA A 1 82 ? 1.959 -0.199 1.339 1.00 97.00 82 ALA A CA 1
ATOM 662 C C . ALA A 1 82 ? 0.596 -0.788 1.747 1.00 97.00 82 ALA A C 1
ATOM 664 O O . ALA A 1 82 ? -0.001 -0.365 2.738 1.00 97.00 82 ALA A O 1
ATOM 665 N N . ALA A 1 83 ? 0.108 -1.802 1.026 1.00 97.19 83 ALA A N 1
ATOM 666 C CA . ALA A 1 83 ? -1.133 -2.490 1.371 1.00 97.19 83 ALA A CA 1
ATOM 667 C C . ALA A 1 83 ? -1.030 -3.246 2.708 1.00 97.19 83 ALA A C 1
ATOM 669 O O . ALA A 1 83 ? -1.983 -3.246 3.489 1.00 97.19 83 ALA A O 1
ATOM 670 N N . GLN A 1 84 ? 0.118 -3.869 2.998 1.00 96.69 84 GLN A N 1
ATOM 671 C CA . GLN A 1 84 ? 0.360 -4.522 4.288 1.00 96.69 84 GLN A CA 1
ATOM 672 C C . GLN A 1 84 ? 0.379 -3.516 5.441 1.00 96.69 84 GLN A C 1
ATOM 674 O O . GLN A 1 84 ? -0.231 -3.776 6.477 1.00 96.69 84 GLN A O 1
ATOM 679 N N . GLU A 1 85 ? 1.019 -2.362 5.259 1.00 97.31 85 GLU A N 1
ATOM 680 C CA . GLU A 1 85 ? 1.045 -1.298 6.265 1.00 97.31 85 GLU A CA 1
ATOM 681 C C . GLU A 1 85 ? -0.364 -0.760 6.552 1.00 97.31 85 GLU A C 1
ATOM 683 O O . GLU A 1 85 ? -0.775 -0.658 7.709 1.00 97.31 85 GLU A O 1
ATOM 688 N N . GLN A 1 86 ? -1.158 -0.515 5.505 1.00 97.06 86 GLN A N 1
ATOM 689 C CA . GLN A 1 86 ? -2.557 -0.104 5.653 1.00 97.06 86 GLN A CA 1
ATOM 690 C C . GLN A 1 86 ? -3.400 -1.161 6.376 1.00 97.06 86 GLN A C 1
ATOM 692 O O . GLN A 1 86 ? -4.216 -0.819 7.232 1.00 97.06 86 GLN A O 1
ATOM 697 N N . ALA A 1 87 ? -3.198 -2.445 6.067 1.00 97.31 87 ALA A N 1
ATOM 698 C CA . ALA A 1 87 ? -3.895 -3.533 6.743 1.00 97.31 87 ALA A CA 1
ATOM 699 C C . ALA A 1 87 ? -3.516 -3.620 8.231 1.00 97.31 87 ALA A C 1
ATOM 701 O O . ALA A 1 87 ? -4.398 -3.813 9.068 1.00 97.31 87 ALA A O 1
ATOM 702 N N . ALA A 1 88 ? -2.237 -3.439 8.571 1.00 97.69 88 ALA A N 1
ATOM 703 C CA . ALA A 1 88 ? -1.772 -3.412 9.955 1.00 97.69 88 ALA A CA 1
ATOM 704 C C . ALA A 1 88 ? -2.383 -2.234 10.732 1.00 97.69 88 ALA A C 1
ATOM 706 O O . ALA A 1 88 ? -2.943 -2.434 11.810 1.00 97.69 88 ALA A O 1
ATOM 707 N N . ALA A 1 89 ? -2.380 -1.032 10.149 1.00 97.50 89 ALA A N 1
ATOM 708 C CA . ALA A 1 89 ? -2.998 0.147 10.754 1.00 97.50 89 ALA A CA 1
ATOM 709 C C . ALA A 1 89 ? -4.514 -0.031 10.960 1.00 97.50 89 ALA A C 1
ATOM 711 O O . ALA A 1 89 ? -5.054 0.334 12.005 1.00 97.50 89 ALA A O 1
ATOM 712 N N . ALA A 1 90 ? -5.213 -0.636 9.994 1.00 97.62 90 ALA A N 1
ATOM 713 C CA . ALA A 1 90 ? -6.638 -0.931 10.120 1.00 97.62 90 ALA A CA 1
ATOM 714 C C . ALA A 1 90 ? -6.926 -1.955 11.232 1.00 97.62 90 ALA A C 1
ATOM 716 O O . ALA A 1 90 ? -7.915 -1.816 11.954 1.00 9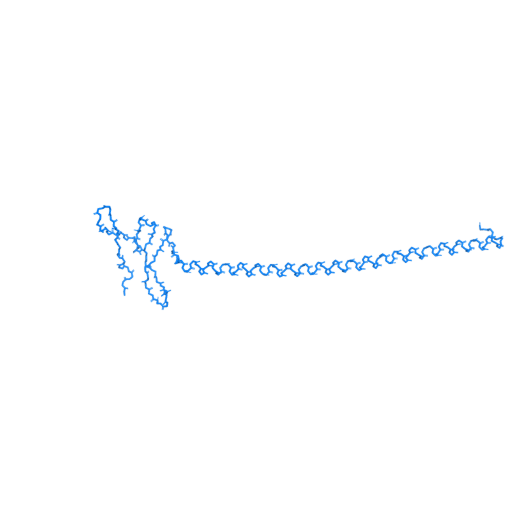7.62 90 ALA A O 1
ATOM 717 N N . GLN A 1 91 ? -6.065 -2.965 11.402 1.00 97.06 91 GLN A N 1
ATOM 718 C CA . GLN A 1 91 ? -6.183 -3.927 12.502 1.00 97.06 91 GLN A CA 1
ATOM 719 C C . GLN A 1 91 ? -5.978 -3.263 13.865 1.00 97.06 91 GLN A C 1
ATOM 721 O O . GLN A 1 91 ? -6.749 -3.529 14.786 1.00 97.06 91 GLN A O 1
ATOM 726 N N . GLU A 1 92 ? -4.996 -2.370 13.992 1.00 97.56 92 GLU A N 1
ATOM 727 C CA . GLU A 1 92 ? -4.757 -1.620 15.229 1.00 97.56 92 GLU A CA 1
ATOM 728 C C . GLU A 1 92 ? -5.952 -0.724 15.584 1.00 97.56 92 GLU A C 1
ATOM 730 O O . GLU A 1 92 ? -6.438 -0.746 16.715 1.00 97.56 92 GLU A O 1
ATOM 735 N N . GLN A 1 93 ? -6.504 -0.009 14.600 1.00 97.25 93 GLN A N 1
ATOM 736 C CA . GLN A 1 93 ? -7.712 0.796 14.790 1.00 97.25 93 GLN A CA 1
ATOM 737 C C . GLN A 1 93 ? -8.919 -0.056 15.196 1.00 97.25 93 GLN A C 1
ATOM 739 O O . GLN A 1 93 ? -9.683 0.338 16.078 1.00 97.25 93 GLN A O 1
ATOM 744 N N . ALA A 1 94 ? -9.090 -1.233 14.588 1.00 97.69 94 ALA A N 1
ATOM 745 C CA . ALA A 1 94 ? -10.161 -2.153 14.948 1.00 97.69 94 ALA A CA 1
ATOM 746 C C . ALA A 1 94 ? -10.001 -2.681 16.383 1.00 97.69 94 ALA A C 1
ATOM 748 O O . ALA A 1 94 ? -10.988 -2.746 17.116 1.00 97.69 94 ALA A O 1
ATOM 749 N N . ALA A 1 95 ? -8.776 -3.009 16.803 1.00 97.81 95 ALA A N 1
ATOM 750 C CA . ALA A 1 95 ? -8.488 -3.436 18.170 1.00 97.81 95 ALA A CA 1
ATOM 751 C C . ALA A 1 95 ? -8.776 -2.315 19.183 1.00 97.81 95 ALA A C 1
ATOM 753 O O . ALA A 1 95 ? -9.487 -2.542 20.162 1.00 97.81 95 ALA A O 1
ATOM 754 N N . ALA A 1 96 ? -8.325 -1.088 18.906 1.00 97.69 96 ALA A N 1
ATOM 755 C CA . ALA A 1 96 ? -8.603 0.072 19.752 1.00 97.69 96 ALA A CA 1
ATOM 756 C C . ALA A 1 96 ? -10.110 0.372 19.850 1.00 97.69 96 ALA A C 1
ATOM 758 O O . ALA A 1 96 ? -10.625 0.659 20.931 1.00 97.69 96 ALA A O 1
ATOM 759 N N . ALA A 1 97 ? -10.847 0.259 18.741 1.00 97.75 97 ALA A N 1
ATOM 760 C CA . ALA A 1 97 ? -12.298 0.433 18.735 1.00 97.75 97 ALA A CA 1
ATOM 761 C C . ALA A 1 97 ? -13.018 -0.652 19.556 1.00 97.75 97 ALA A C 1
ATOM 763 O O . ALA A 1 97 ? -13.986 -0.350 20.255 1.00 97.75 97 ALA A O 1
ATOM 764 N N . GLN A 1 98 ? -12.547 -1.903 19.506 1.00 97.06 98 GLN A N 1
ATOM 765 C CA . GLN A 1 98 ? -13.084 -2.985 20.336 1.00 97.06 98 GLN A CA 1
ATOM 766 C C . GLN A 1 98 ? -12.836 -2.739 21.826 1.00 97.06 98 GLN A C 1
ATOM 768 O O . GLN A 1 98 ? -13.752 -2.926 22.626 1.00 97.06 98 GLN A O 1
ATOM 773 N N . GLU A 1 99 ? -11.643 -2.276 22.202 1.00 97.50 99 GLU A N 1
ATOM 774 C CA . GLU A 1 99 ? -11.323 -1.935 23.592 1.00 97.50 99 GLU A CA 1
ATOM 775 C C . GLU A 1 99 ? -12.209 -0.792 24.107 1.00 97.50 99 GLU A C 1
ATOM 777 O O . GLU A 1 99 ? -12.805 -0.895 25.180 1.00 97.50 99 GLU A O 1
ATOM 782 N N . GLN A 1 100 ? -12.391 0.261 23.306 1.00 97.19 100 GLN A N 1
ATOM 783 C CA . GLN A 1 100 ? -13.298 1.361 23.638 1.00 97.19 100 GLN A CA 1
ATOM 784 C C . GLN A 1 100 ? -14.749 0.892 23.780 1.00 97.19 100 GLN A C 1
ATOM 786 O O . GLN A 1 100 ? -15.446 1.315 24.703 1.00 97.19 100 GLN A O 1
ATOM 791 N N . ALA A 1 101 ? -15.211 0.004 22.896 1.00 97.50 101 ALA A N 1
ATOM 792 C CA . ALA A 1 101 ? -16.551 -0.563 22.983 1.00 97.50 101 ALA A CA 1
ATOM 793 C C . ALA A 1 101 ? -16.731 -1.407 24.254 1.00 97.50 101 ALA A C 1
ATOM 795 O O . ALA A 1 101 ? -17.764 -1.293 24.914 1.00 97.50 101 ALA A O 1
ATOM 796 N N . ALA A 1 102 ? -15.730 -2.208 24.630 1.00 97.75 102 ALA A N 1
ATOM 797 C CA . ALA A 1 102 ? -15.751 -2.990 25.864 1.00 97.75 102 ALA A CA 1
ATOM 798 C C . ALA A 1 102 ? -15.785 -2.084 27.108 1.00 97.75 102 ALA A C 1
ATOM 800 O O . ALA A 1 102 ? -16.636 -2.268 27.978 1.00 97.75 102 ALA A O 1
ATOM 801 N N . ALA A 1 103 ? -14.942 -1.049 27.152 1.00 97.56 103 ALA A N 1
ATOM 802 C CA . ALA A 1 103 ? -14.933 -0.076 28.244 1.00 97.56 103 ALA A CA 1
ATOM 803 C C . ALA A 1 103 ? -16.271 0.680 28.359 1.00 97.56 103 ALA A C 1
ATOM 805 O O . ALA A 1 103 ? -16.788 0.882 29.458 1.00 97.56 103 ALA A O 1
ATOM 806 N N . ALA A 1 104 ? -16.874 1.063 27.230 1.00 97.44 104 ALA A N 1
ATOM 807 C CA . ALA A 1 104 ? -18.184 1.710 27.214 1.00 97.44 104 ALA A CA 1
ATOM 808 C C . ALA A 1 104 ? -19.299 0.780 27.726 1.00 97.44 104 ALA A C 1
ATOM 810 O O . ALA A 1 104 ? -20.192 1.231 28.445 1.00 97.44 104 ALA A O 1
ATOM 811 N N . GLN A 1 105 ? -19.246 -0.515 27.396 1.00 97.00 105 GLN A N 1
ATOM 812 C CA . GLN A 1 105 ? -20.189 -1.506 27.921 1.00 97.00 105 GLN A CA 1
ATOM 813 C C . GLN A 1 105 ? -20.055 -1.676 29.436 1.00 97.00 105 GLN A C 1
ATOM 815 O O . GLN A 1 105 ? -21.070 -1.718 30.129 1.00 97.00 105 GLN A O 1
ATOM 820 N N . GLU A 1 106 ?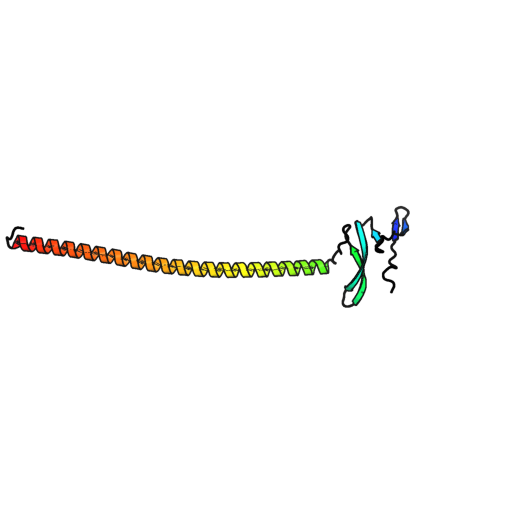 -18.830 -1.720 29.961 1.00 97.25 106 GLU A N 1
ATOM 821 C CA . GLU A 1 106 ? -18.588 -1.807 31.405 1.00 97.25 106 GLU A CA 1
ATOM 822 C C . GLU A 1 106 ? -19.127 -0.571 32.139 1.00 97.25 106 GLU A C 1
ATOM 824 O O . GLU A 1 106 ? -19.841 -0.693 33.135 1.00 97.25 106 GLU A O 1
ATOM 829 N N . GLN A 1 107 ? -18.878 0.626 31.600 1.00 96.56 107 GLN A N 1
ATOM 830 C CA . GLN A 1 107 ? -19.425 1.868 32.148 1.00 96.56 107 GLN A CA 1
ATOM 831 C C . GLN A 1 107 ? -20.957 1.889 32.118 1.00 96.56 107 GLN A C 1
ATOM 833 O O . GLN A 1 107 ? -21.585 2.306 33.093 1.00 96.56 107 GLN A O 1
ATOM 838 N N . ALA A 1 108 ? -21.571 1.422 31.029 1.00 97.31 108 ALA A N 1
ATOM 839 C CA . ALA A 1 108 ? -23.022 1.325 30.922 1.00 97.31 108 ALA A CA 1
ATOM 840 C C . ALA A 1 108 ? -23.604 0.335 31.944 1.00 97.31 108 ALA A C 1
ATOM 842 O O . ALA A 1 108 ? -24.615 0.638 32.580 1.00 97.31 108 ALA A O 1
ATOM 843 N N . ALA A 1 109 ? -22.953 -0.814 32.149 1.00 97.62 109 ALA A N 1
ATOM 844 C CA . ALA A 1 109 ? -23.354 -1.789 33.158 1.00 97.62 109 ALA A CA 1
ATOM 845 C C . ALA A 1 109 ? -23.257 -1.204 34.578 1.00 97.62 109 ALA A C 1
ATOM 847 O O . ALA A 1 109 ? -24.226 -1.267 35.334 1.00 97.62 109 ALA A O 1
ATOM 848 N N . ALA A 1 110 ? -22.143 -0.545 34.911 1.00 97.19 110 ALA A N 1
ATOM 849 C CA . ALA A 1 110 ? -21.959 0.109 36.205 1.00 97.19 110 ALA A CA 1
ATOM 850 C C . ALA A 1 110 ? -22.989 1.229 36.446 1.00 97.19 110 ALA A C 1
ATOM 852 O O . ALA A 1 110 ? -23.557 1.339 37.535 1.00 97.19 110 ALA A O 1
ATOM 853 N N . ALA A 1 111 ? -23.284 2.040 35.426 1.00 97.25 111 ALA A N 1
ATOM 854 C CA . ALA A 1 111 ? -24.318 3.069 35.506 1.00 97.25 111 ALA A CA 1
ATOM 855 C C . ALA A 1 111 ? -25.712 2.458 35.732 1.00 97.25 111 ALA A C 1
ATOM 857 O O . ALA A 1 111 ? -26.493 2.970 36.538 1.00 97.25 111 ALA A O 1
ATOM 858 N N . GLN A 1 112 ? -26.019 1.339 35.072 1.00 97.06 112 GLN A N 1
ATOM 859 C CA . GLN A 1 112 ? -27.279 0.626 35.264 1.00 97.06 112 GLN A CA 1
ATOM 860 C C . GLN A 1 112 ? -27.409 0.066 36.686 1.00 97.06 112 GLN A C 1
ATOM 862 O O . GLN A 1 112 ? -28.476 0.177 37.293 1.00 97.06 112 GLN A O 1
ATOM 867 N N . GLU A 1 113 ? -26.336 -0.490 37.251 1.00 97.19 113 GLU A N 1
ATOM 868 C CA . GLU A 1 113 ? -26.323 -0.947 38.643 1.00 97.19 113 GLU A CA 1
ATOM 869 C C . GLU A 1 113 ? -26.557 0.205 39.625 1.00 97.19 113 GLU A C 1
ATOM 871 O O . GLU A 1 113 ? -27.365 0.072 40.546 1.00 97.19 113 GLU A O 1
ATOM 876 N N . GLN A 1 114 ? -25.930 1.363 39.403 1.00 97.06 114 GLN A N 1
ATOM 877 C CA . GLN A 1 114 ? -26.151 2.559 40.222 1.00 97.06 114 GLN A CA 1
ATOM 878 C C . GLN A 1 114 ? -27.596 3.066 40.137 1.00 97.06 114 GLN A C 1
ATOM 880 O O . GLN A 1 114 ? -28.185 3.440 41.157 1.00 97.06 114 GLN A O 1
ATOM 885 N N . LEU A 1 115 ? -28.199 3.055 38.945 1.00 97.31 115 LEU A N 1
ATOM 886 C CA . LEU A 1 115 ? -29.614 3.392 38.768 1.00 97.31 115 LEU A CA 1
ATOM 887 C C . LEU A 1 115 ? -30.520 2.415 39.522 1.00 97.31 115 LEU A C 1
ATOM 889 O O . LEU A 1 115 ? -31.433 2.836 40.229 1.00 97.31 115 LEU A O 1
ATOM 893 N N . ASN A 1 116 ? -30.242 1.116 39.439 1.00 97.56 116 ASN A N 1
ATOM 894 C CA . ASN A 1 116 ? -31.024 0.111 40.154 1.00 97.56 116 ASN A CA 1
ATOM 895 C C . ASN A 1 116 ? -30.875 0.272 41.679 1.00 97.56 116 ASN A C 1
ATOM 897 O O . ASN A 1 116 ? -31.866 0.227 42.407 1.00 97.56 116 ASN A O 1
ATOM 901 N N . ALA A 1 117 ? -29.659 0.525 42.169 1.00 96.81 117 ALA A N 1
ATOM 902 C CA . ALA A 1 117 ? -29.393 0.749 43.588 1.00 96.81 117 ALA A CA 1
ATOM 903 C C . ALA A 1 117 ? -30.086 2.016 44.118 1.00 96.81 117 ALA A C 1
ATOM 905 O O . ALA A 1 117 ? -30.688 1.999 45.194 1.00 96.81 117 ALA A O 1
ATOM 906 N N . THR A 1 118 ? -30.051 3.114 43.357 1.00 97.31 118 THR A N 1
ATOM 907 C CA . THR A 1 118 ? -30.741 4.359 43.731 1.00 97.31 118 THR A CA 1
ATOM 908 C C . THR A 1 118 ? -32.261 4.193 43.736 1.00 97.31 118 THR A C 1
ATOM 910 O O . THR A 1 118 ? -32.916 4.685 44.657 1.00 97.31 118 THR A O 1
ATOM 913 N N . GLN A 1 119 ? -32.831 3.448 42.782 1.00 96.88 119 GLN A N 1
ATOM 914 C CA . GLN A 1 119 ? -34.258 3.104 42.784 1.00 96.88 119 GLN A CA 1
ATOM 915 C C . GLN A 1 119 ? -34.646 2.301 44.029 1.00 96.88 119 GLN A C 1
ATOM 917 O O . GLN A 1 119 ? -35.587 2.678 44.729 1.00 96.88 119 GLN A O 1
ATOM 922 N N . GLN A 1 120 ? -33.885 1.256 44.364 1.00 96.75 120 GLN A N 1
ATOM 923 C CA . GLN A 1 120 ? -34.130 0.447 45.562 1.00 96.75 120 GLN A CA 1
ATOM 924 C C . GLN A 1 120 ? -34.039 1.272 46.851 1.00 96.75 120 GLN A C 1
ATOM 926 O O . GLN A 1 120 ? -34.870 1.114 47.745 1.00 96.75 120 GLN A O 1
ATOM 931 N N . ALA A 1 121 ? -33.068 2.185 46.952 1.00 96.38 121 ALA A N 1
ATOM 932 C CA . ALA A 1 121 ? -32.937 3.074 48.104 1.00 96.38 121 ALA A CA 1
ATOM 933 C C . ALA A 1 121 ? -34.149 4.012 48.245 1.00 96.38 121 ALA A C 1
ATOM 935 O O . ALA A 1 121 ? -34.686 4.168 49.344 1.00 96.38 121 ALA A O 1
ATOM 936 N N . LEU A 1 122 ? -34.623 4.591 47.136 1.00 97.50 122 LEU A N 1
ATOM 937 C CA . LEU A 1 122 ? -35.815 5.442 47.124 1.00 97.50 122 LEU A CA 1
ATOM 938 C C . LEU A 1 122 ? -37.074 4.662 47.529 1.00 97.50 122 LEU A C 1
ATOM 940 O O . LEU A 1 122 ? -37.898 5.161 48.299 1.00 97.50 122 LEU A O 1
ATOM 944 N N . GLU A 1 123 ? -37.234 3.439 47.027 1.00 96.31 123 GLU A N 1
ATOM 945 C CA . GLU A 1 123 ? -38.342 2.559 47.401 1.00 96.31 123 GLU A CA 1
ATOM 946 C C . GLU A 1 123 ? -38.285 2.161 48.877 1.00 96.31 123 GLU A C 1
ATOM 948 O O . GLU A 1 123 ? -39.307 2.210 49.565 1.00 96.31 123 GLU A O 1
ATOM 953 N N . ALA A 1 124 ? -37.101 1.831 49.396 1.00 95.69 124 ALA A N 1
ATOM 954 C CA . ALA A 1 124 ? -36.906 1.498 50.802 1.00 95.69 124 ALA A CA 1
ATOM 955 C C . ALA A 1 124 ? -37.247 2.678 51.725 1.00 95.69 124 ALA A C 1
ATOM 957 O O . ALA A 1 124 ? -37.927 2.485 52.737 1.00 95.69 124 ALA A O 1
ATOM 958 N N . GLU A 1 125 ? -36.841 3.899 51.367 1.00 96.00 125 GLU A N 1
ATOM 959 C CA . GLU A 1 125 ? -37.212 5.114 52.100 1.00 96.00 125 GLU A CA 1
ATOM 960 C C . GLU A 1 125 ? -38.723 5.380 52.041 1.00 96.00 125 GLU A C 1
ATOM 962 O O . GLU A 1 125 ? -39.350 5.627 53.075 1.00 96.00 125 GLU A O 1
ATOM 967 N N . ARG A 1 126 ? -39.360 5.216 50.871 1.00 95.50 126 ARG A N 1
ATOM 968 C CA . ARG A 1 126 ? -40.828 5.299 50.752 1.00 95.50 126 ARG A CA 1
ATOM 969 C C . ARG A 1 126 ? -41.528 4.286 51.652 1.00 95.50 126 ARG A C 1
ATOM 971 O O . ARG A 1 126 ? -42.462 4.648 52.367 1.00 95.50 126 ARG A O 1
ATOM 978 N N . GLN A 1 127 ? -41.070 3.036 51.661 1.00 95.12 127 GLN A N 1
ATOM 979 C CA . GLN A 1 127 ? -41.637 1.998 52.519 1.00 95.12 127 GLN A CA 1
ATOM 980 C C . GLN A 1 127 ? -41.426 2.296 54.007 1.00 95.12 127 GLN A C 1
ATOM 982 O O . GLN A 1 127 ? -42.340 2.078 54.802 1.00 95.12 127 GLN A O 1
ATOM 987 N N . ARG A 1 128 ? -40.248 2.793 54.408 1.00 95.06 128 ARG A N 1
ATOM 988 C CA . ARG A 1 128 ? -39.980 3.205 55.795 1.00 95.06 128 ARG A CA 1
ATOM 989 C C . ARG A 1 128 ? -40.921 4.316 56.229 1.00 95.06 128 ARG A C 1
ATOM 991 O O . ARG A 1 128 ? -41.559 4.183 57.271 1.00 95.06 128 ARG A O 1
ATOM 998 N N . SER A 1 129 ? -41.053 5.358 55.412 1.00 93.31 129 SER A N 1
ATOM 999 C CA . SER A 1 129 ? -41.960 6.476 55.671 1.00 93.31 129 SER A CA 1
ATOM 1000 C C . SER A 1 129 ? -43.411 6.000 55.825 1.00 93.31 129 SER A C 1
ATOM 1002 O O . SER A 1 129 ? -44.069 6.321 56.816 1.00 93.31 129 SER A O 1
ATOM 1004 N N . GLN A 1 130 ? -43.888 5.129 54.928 1.00 94.25 130 GLN A N 1
ATOM 1005 C CA . GLN A 1 130 ? -45.231 4.544 55.016 1.00 94.25 130 GLN A CA 1
ATOM 1006 C C . GLN A 1 130 ? -45.436 3.705 56.285 1.00 94.25 130 GLN A C 1
ATOM 1008 O O . GLN A 1 130 ? -46.471 3.834 56.939 1.00 94.25 130 GLN A O 1
ATOM 1013 N N . ARG A 1 131 ? -44.458 2.869 56.662 1.00 94.06 131 ARG A N 1
ATOM 1014 C CA . ARG A 1 131 ? -44.527 2.056 57.888 1.00 94.06 131 ARG A CA 1
ATOM 1015 C C . ARG A 1 131 ? -44.559 2.922 59.143 1.00 94.06 131 ARG A C 1
ATOM 1017 O O . ARG A 1 131 ? -45.348 2.640 60.039 1.00 94.06 131 ARG A O 1
ATOM 1024 N N . LEU A 1 132 ? -43.740 3.972 59.202 1.00 89.88 132 LEU A N 1
ATOM 1025 C CA . LEU A 1 132 ? -43.744 4.925 60.314 1.00 89.88 132 LEU A CA 1
ATOM 1026 C C . LEU A 1 132 ? -45.096 5.642 60.415 1.00 89.88 132 LEU A C 1
ATOM 1028 O O . LEU A 1 132 ? -45.683 5.676 61.492 1.00 89.88 132 LEU A O 1
ATOM 1032 N N . ALA A 1 133 ? -45.640 6.125 59.295 1.00 90.00 133 ALA A N 1
ATOM 1033 C CA . ALA A 1 133 ? -46.954 6.765 59.264 1.00 90.00 133 ALA A CA 1
ATOM 1034 C C . ALA A 1 133 ? -48.095 5.814 59.674 1.00 90.00 133 ALA A C 1
ATOM 1036 O O . ALA A 1 133 ? -49.037 6.234 60.344 1.00 90.00 133 ALA A O 1
ATOM 1037 N N . ALA A 1 134 ? -48.028 4.535 59.289 1.00 90.06 134 ALA A N 1
ATOM 1038 C CA . ALA A 1 134 ? -48.988 3.521 59.721 1.00 90.06 134 ALA A CA 1
ATOM 1039 C C . ALA A 1 134 ? -48.879 3.239 61.230 1.00 90.06 134 ALA A C 1
ATOM 1041 O O . ALA A 1 134 ? -49.895 3.206 61.918 1.00 90.06 134 ALA A O 1
ATOM 1042 N N . ARG A 1 135 ? -47.651 3.115 61.755 1.00 88.44 135 ARG A N 1
ATOM 1043 C CA . ARG A 1 135 ? -47.380 2.898 63.185 1.00 88.44 135 ARG A CA 1
ATOM 1044 C C . ARG A 1 135 ? -47.868 4.064 64.047 1.00 88.44 135 ARG A C 1
ATOM 1046 O O . ARG A 1 135 ? -48.429 3.840 65.113 1.00 88.44 135 ARG A O 1
ATOM 1053 N N . LEU A 1 136 ? -47.664 5.300 63.588 1.00 86.50 136 LEU A N 1
ATOM 1054 C CA . LEU A 1 136 ? -48.146 6.505 64.271 1.00 86.50 136 LEU A CA 1
ATOM 1055 C C . LEU A 1 136 ? -49.683 6.571 64.287 1.00 86.50 136 LEU A C 1
ATOM 1057 O O . LEU A 1 136 ? -50.257 6.849 65.339 1.00 86.50 136 LEU A O 1
ATOM 1061 N N . ARG A 1 137 ? -50.344 6.209 63.174 1.00 85.38 137 ARG A N 1
ATOM 1062 C CA . ARG A 1 137 ? -51.811 6.063 63.109 1.00 85.38 137 ARG A CA 1
ATOM 1063 C C . ARG A 1 137 ? -52.347 4.988 64.060 1.00 85.38 137 ARG A C 1
ATOM 1065 O O . ARG A 1 137 ? -53.350 5.223 64.721 1.00 85.38 137 ARG A O 1
ATOM 1072 N N . GLU A 1 138 ? -51.672 3.843 64.176 1.00 83.50 138 GLU A N 1
ATOM 1073 C CA . GLU A 1 138 ? -52.028 2.774 65.130 1.00 83.50 138 GLU A CA 1
ATOM 1074 C C . GLU A 1 138 ? -51.966 3.230 66.597 1.00 83.50 138 GLU A C 1
ATOM 1076 O O . GLU A 1 138 ? -52.741 2.756 67.422 1.00 83.50 138 GLU A O 1
ATOM 1081 N N . MET A 1 139 ? -51.066 4.162 66.927 1.00 82.12 139 MET A N 1
ATOM 1082 C CA . MET A 1 139 ? -50.939 4.726 68.276 1.00 82.12 139 MET A CA 1
ATOM 1083 C C . MET A 1 139 ? -51.877 5.919 68.537 1.00 82.12 139 MET A C 1
ATOM 1085 O O . MET A 1 139 ? -51.796 6.524 69.603 1.00 82.12 139 MET A O 1
ATOM 1089 N N . GLY A 1 140 ? -52.769 6.256 67.596 1.00 73.75 140 GLY A N 1
ATOM 1090 C CA . GLY A 1 140 ? -53.797 7.288 67.774 1.00 73.75 140 GLY A CA 1
ATOM 1091 C C . GLY A 1 140 ? -53.296 8.733 67.680 1.00 73.75 140 GLY A C 1
ATOM 1092 O O . GLY A 1 140 ? -53.973 9.636 68.163 1.00 73.75 140 GLY A O 1
ATOM 1093 N N . ILE A 1 141 ? -52.121 8.963 67.084 1.00 65.06 141 ILE A N 1
ATOM 1094 C CA . ILE A 1 141 ? -51.565 10.305 66.864 1.00 65.06 141 ILE A CA 1
ATOM 1095 C C . ILE A 1 141 ? -51.832 10.675 65.402 1.00 65.06 141 ILE A C 1
ATOM 1097 O O . ILE A 1 141 ? -51.140 10.196 64.501 1.00 65.06 141 ILE A O 1
ATOM 1101 N N . GLU A 1 142 ? -52.871 11.475 65.157 1.00 52.47 142 GLU A N 1
ATOM 1102 C CA . GLU A 1 142 ? -53.135 12.033 63.827 1.00 52.47 142 GLU A CA 1
ATOM 1103 C C . GLU A 1 142 ? -52.175 13.203 63.554 1.00 52.47 142 GLU A C 1
ATOM 1105 O O . GLU A 1 142 ? -51.945 14.047 64.422 1.00 52.47 142 GLU A O 1
ATOM 1110 N N . LEU A 1 143 ? -51.569 13.180 62.363 1.00 54.59 143 LEU A N 1
ATOM 1111 C CA . LEU A 1 143 ? -50.661 14.198 61.822 1.00 54.59 143 LEU A CA 1
ATOM 1112 C C . LEU A 1 143 ? -51.456 15.324 61.158 1.00 54.59 143 LEU A C 1
ATOM 1114 O O . LEU A 1 143 ? -52.402 14.985 60.412 1.00 54.59 143 LEU A O 1
#

Sequence (143 aa):
FDGNSLQGWHLGADQRYHSLERNERGWLWCETLGYWLGTWEGTIDRETAIWARFYDPEGNLIPLPEEAAQEQAAAAQEQAAAAQEQAAAAQEQAAAAQEQAAAAQEQAAAAQEQLNATQQALEAERQRSQRLAARLREMGIEL

Organism: NCBI:txid2685956

Secondary structure (DSSP, 8-state):
--TT----EEE-TTS-EEEPPB-TTSPEEETTTTEEEEEEEEEETTEEEEEEEEE-TTSPBPPPHHHHHHHHHHHHHHHHHHHHHHHHHHHHHHHHHHHHHHHHHHHHHHHHHHHHHHHHHHHHHHHHHHHHHHHHHHTT---

Radius of gyration: 44.3 Å; chains: 1; bounding box: 89×24×122 Å

Foldseek 3Di:
DPQLPDWDWDQDPVRDTDTFDADPQSWGQDPVVQWIWHWDADADPNDGDTDTFTAHPVGHTDDDPVRVVVVVVVVVVVVVVVVVVVVVVVVVVVVVVVVVVVVVVVVVVVVVVVVVVVVVVVVVVVVVVVVVVVVCVVVVNDD